Protein AF-A0A7C3L016-F1 (afdb_monomer_lite)

Sequence (124 aa):
MITGSPRRVNRRRRSPAVTVTLEVFMSGESIIACARRIRIIGVAIALLLAPSVALAQQSPWERAASNLELTFTGPLARSLALVAIVIGGLLFMFGESGAKRQISGIVFGGGLALFAAQFLTWLF

Secondary structure (DSSP, 8-state):
-----PPP-----------S-S----TTTHHHHHHHHHHHHHHHHHHHHHHHHHHSS--HHHHHHHHHHHHHHTHHHHHHHHHHHHHHHHHHHT--SSHHHHHHHHHHHHHHHHHHHHHHHHH-

pLDDT: mean 72.72, std 17.26, range [44.34, 95.19]

Radius of gyration: 41.98 Å; chains: 1; bounding box: 58×62×133 Å

Structure (mmCIF, N/CA/C/O backbone):
data_AF-A0A7C3L016-F1
#
_entry.id   AF-A0A7C3L016-F1
#
loop_
_atom_site.group_PDB
_atom_site.id
_atom_site.type_symbol
_atom_site.label_atom_id
_atom_site.label_alt_id
_atom_site.label_comp_id
_atom_site.label_asym_id
_atom_site.label_entity_id
_atom_site.label_seq_id
_atom_site.pdbx_PDB_ins_code
_atom_site.Cartn_x
_atom_site.Cartn_y
_atom_site.Cartn_z
_atom_site.occupancy
_atom_site.B_iso_or_equiv
_atom_site.auth_seq_id
_atom_site.auth_comp_id
_atom_site.auth_asym_id
_atom_site.auth_atom_id
_atom_site.pdbx_PDB_model_num
ATOM 1 N N . MET A 1 1 ? -9.891 -48.624 106.383 1.00 45.47 1 MET A N 1
ATOM 2 C CA . MET A 1 1 ? -9.735 -49.455 105.173 1.00 45.47 1 MET A CA 1
ATOM 3 C C . MET A 1 1 ? -10.988 -49.263 104.320 1.00 45.47 1 MET A C 1
ATOM 5 O O . MET A 1 1 ? -12.006 -49.764 104.752 1.00 45.47 1 MET A O 1
ATOM 9 N N . ILE A 1 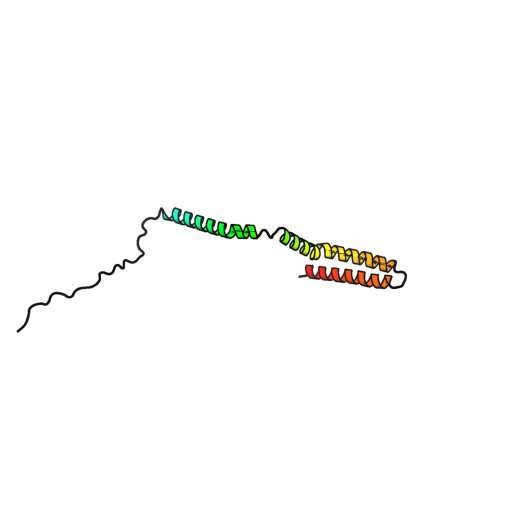2 ? -10.893 -48.464 103.231 1.00 44.34 2 ILE A N 1
ATOM 10 C CA . ILE A 1 2 ? -11.766 -48.344 102.018 1.00 44.34 2 ILE A CA 1
ATOM 11 C C . ILE A 1 2 ? -13.297 -48.213 102.293 1.00 44.34 2 ILE A C 1
ATOM 13 O O . ILE A 1 2 ? -13.865 -49.046 102.969 1.00 44.34 2 ILE A O 1
ATOM 17 N N . THR A 1 3 ? -14.102 -47.244 101.832 1.00 51.91 3 THR A N 1
ATOM 18 C CA . THR A 1 3 ? -14.353 -46.702 100.477 1.00 51.91 3 THR A CA 1
ATOM 19 C C . THR A 1 3 ? -15.331 -45.518 100.632 1.00 51.91 3 THR A C 1
ATOM 21 O O . THR A 1 3 ? -16.244 -45.617 101.450 1.00 51.91 3 THR A O 1
ATOM 24 N N . GLY A 1 4 ? -15.228 -44.444 99.834 1.00 48.94 4 GLY A N 1
ATOM 25 C CA . GLY A 1 4 ? -16.288 -43.424 99.846 1.00 48.94 4 GLY A CA 1
ATOM 26 C C . GLY A 1 4 ? -16.089 -42.157 99.011 1.00 48.94 4 GLY A C 1
ATOM 27 O O . GLY A 1 4 ? -16.137 -41.063 99.551 1.00 48.94 4 GLY A O 1
ATOM 28 N N . SER A 1 5 ? -15.965 -42.302 97.690 1.00 62.78 5 SER A N 1
ATOM 29 C CA . SER A 1 5 ? -16.333 -41.300 96.664 1.00 62.78 5 SER A CA 1
ATOM 30 C C . SER A 1 5 ? -15.578 -39.952 96.565 1.00 62.78 5 SER A C 1
ATOM 32 O O . SER A 1 5 ? -15.856 -39.009 97.301 1.00 62.78 5 SER A O 1
ATOM 34 N N . PRO A 1 6 ? -14.797 -39.754 95.489 1.00 55.56 6 PRO A N 1
ATOM 35 C CA . PRO A 1 6 ? -14.652 -38.453 94.851 1.00 55.56 6 PRO A CA 1
ATOM 36 C C . PRO A 1 6 ? -15.609 -38.320 93.654 1.00 55.56 6 PRO A C 1
ATOM 38 O O . PRO A 1 6 ? -15.703 -39.187 92.783 1.00 55.56 6 PRO A O 1
ATOM 41 N N . ARG A 1 7 ? -16.355 -37.210 93.655 1.00 58.62 7 ARG A N 1
ATOM 42 C CA . ARG A 1 7 ? -17.377 -36.822 92.675 1.00 58.62 7 ARG A CA 1
ATOM 43 C C . ARG A 1 7 ? -16.841 -36.778 91.239 1.00 58.62 7 ARG A C 1
ATOM 45 O O . ARG A 1 7 ? -15.684 -36.464 90.981 1.00 58.62 7 ARG A O 1
ATOM 52 N N . ARG A 1 8 ? -17.757 -37.081 90.315 1.00 51.88 8 ARG A N 1
ATOM 53 C CA . ARG A 1 8 ? -17.561 -37.255 88.873 1.00 51.88 8 ARG A CA 1
ATOM 54 C C . ARG A 1 8 ? -16.735 -36.151 88.208 1.00 51.88 8 ARG A C 1
ATOM 56 O O . ARG A 1 8 ? -17.013 -34.963 88.323 1.00 51.88 8 ARG A O 1
ATOM 63 N N . VAL A 1 9 ? -15.813 -36.646 87.390 1.00 59.41 9 VAL A N 1
ATOM 64 C CA . VAL A 1 9 ? -15.095 -36.005 86.290 1.00 59.41 9 VAL A CA 1
ATOM 65 C C . VAL A 1 9 ? -15.979 -35.050 85.482 1.00 59.41 9 VAL A C 1
ATOM 67 O O . VAL A 1 9 ? -16.996 -35.432 84.901 1.00 59.41 9 VAL A O 1
ATOM 70 N N . ASN A 1 10 ? -15.500 -33.811 85.422 1.00 55.62 10 ASN A N 1
ATOM 71 C CA . ASN A 1 10 ? -15.946 -32.696 84.602 1.00 55.62 10 ASN A CA 1
ATOM 72 C C . ASN A 1 10 ? -15.950 -33.084 83.106 1.00 55.62 10 ASN A C 1
ATOM 74 O O . ASN A 1 10 ? -14.922 -33.058 82.423 1.00 55.62 10 ASN A O 1
ATOM 78 N N . ARG A 1 11 ? -17.112 -33.510 82.590 1.00 58.19 11 ARG A N 1
ATOM 79 C CA . ARG A 1 11 ? -17.307 -33.825 81.170 1.00 58.19 11 ARG A CA 1
ATOM 80 C C . ARG A 1 11 ? -17.529 -32.536 80.382 1.00 58.19 11 ARG A C 1
ATOM 82 O O . ARG A 1 11 ? -18.629 -32.013 80.309 1.00 58.19 11 ARG A O 1
ATOM 89 N N . ARG A 1 12 ? -16.435 -32.111 79.754 1.00 55.47 12 ARG A N 1
ATOM 90 C CA . ARG A 1 12 ? -16.325 -31.748 78.335 1.00 55.47 12 ARG A CA 1
ATOM 91 C C . ARG A 1 12 ? -17.399 -30.825 77.729 1.00 55.47 12 ARG A C 1
ATOM 93 O O . ARG A 1 12 ? -18.539 -31.212 77.520 1.00 55.47 12 ARG A O 1
ATOM 100 N N . ARG A 1 13 ? -16.850 -29.744 77.159 1.00 55.50 13 ARG A N 1
ATOM 101 C CA . ARG A 1 13 ? -17.227 -29.102 75.885 1.00 55.50 13 ARG A CA 1
ATOM 102 C C . ARG A 1 13 ? -18.445 -28.179 75.913 1.00 55.50 13 ARG A C 1
ATOM 104 O O . ARG A 1 13 ? -19.489 -28.471 75.348 1.00 55.50 13 ARG A O 1
ATOM 111 N N . ARG A 1 14 ? -18.210 -26.960 76.399 1.00 54.47 14 ARG A N 1
ATOM 112 C CA . ARG A 1 14 ? -18.749 -25.762 75.746 1.00 54.47 14 ARG A CA 1
ATOM 113 C C . ARG A 1 14 ? -17.701 -25.231 74.770 1.00 54.47 14 ARG A C 1
ATOM 115 O O . ARG A 1 14 ? -16.720 -24.624 75.184 1.00 54.47 14 ARG A O 1
ATOM 122 N N . SER A 1 15 ? -17.920 -25.469 73.484 1.00 48.00 15 SER A N 1
ATOM 123 C CA . SER A 1 15 ? -17.366 -24.642 72.412 1.00 48.00 15 SER A CA 1
ATOM 124 C C . SER A 1 15 ? -18.460 -24.481 71.350 1.00 48.00 15 SER A C 1
ATOM 126 O O . SER A 1 15 ? -19.036 -25.492 70.943 1.00 48.00 15 SER A O 1
ATOM 128 N N . PRO A 1 16 ? -18.794 -23.242 70.952 1.00 49.19 16 PRO A N 1
ATOM 129 C CA . PRO A 1 16 ? -19.814 -22.944 69.957 1.00 49.19 16 PRO A CA 1
ATOM 130 C C . PRO A 1 16 ? -19.272 -23.292 68.568 1.00 49.19 16 PRO A C 1
ATOM 132 O O . PRO A 1 16 ? -18.611 -22.493 67.917 1.00 49.19 16 PRO A O 1
ATOM 135 N N . ALA A 1 17 ? -19.520 -24.522 68.141 1.00 48.16 17 ALA A N 1
ATOM 136 C CA . ALA A 1 17 ? -19.288 -24.979 66.779 1.00 48.16 17 ALA A CA 1
ATOM 137 C C . ALA A 1 17 ? -20.567 -25.666 66.293 1.00 48.16 17 ALA A C 1
ATOM 139 O O . ALA A 1 17 ? -20.662 -26.886 66.220 1.00 48.16 17 ALA A O 1
ATOM 140 N N . VAL A 1 18 ? -21.583 -24.842 66.060 1.00 52.53 18 VAL A N 1
ATOM 141 C CA . VAL A 1 18 ? -22.672 -25.132 65.127 1.00 52.53 18 VAL A CA 1
ATOM 142 C C . VAL A 1 18 ? -22.288 -24.298 63.902 1.00 52.53 18 VAL A C 1
ATOM 144 O O . VAL A 1 18 ? -22.568 -23.108 63.850 1.00 52.53 18 VAL A O 1
ATOM 147 N N . THR A 1 19 ? -21.362 -24.765 63.057 1.00 47.16 19 THR A N 1
ATOM 148 C CA . THR A 1 19 ? -21.708 -25.607 61.895 1.00 47.16 19 THR A CA 1
ATOM 149 C C . THR A 1 19 ? -23.047 -25.112 61.346 1.00 47.16 19 THR A C 1
ATOM 151 O O . THR A 1 19 ? -24.095 -25.615 61.718 1.00 47.16 19 THR A O 1
ATOM 154 N N . VAL A 1 20 ? -23.091 -23.914 60.753 1.00 57.28 20 VAL A N 1
ATOM 155 C CA . VAL A 1 20 ? -22.845 -23.691 59.318 1.00 57.28 20 VAL A CA 1
ATOM 156 C C . VAL A 1 20 ? -23.487 -24.810 58.501 1.00 57.28 20 VAL A C 1
ATOM 158 O O . VAL A 1 20 ? -23.113 -25.966 58.648 1.00 57.28 20 VAL A O 1
ATOM 161 N N . THR A 1 21 ? -24.435 -24.416 57.650 1.00 52.38 21 THR A N 1
ATOM 162 C CA . THR A 1 21 ? -25.219 -25.243 56.722 1.00 52.38 21 THR A CA 1
ATOM 163 C C . THR A 1 21 ? -26.162 -26.233 57.389 1.00 52.38 21 THR A C 1
ATOM 165 O O . THR A 1 21 ? -25.762 -27.349 57.673 1.00 52.38 21 THR A O 1
ATOM 168 N N . LEU A 1 22 ? -27.413 -25.829 57.607 1.00 48.50 22 LEU A N 1
ATOM 169 C CA . LEU A 1 22 ? -28.624 -26.598 57.294 1.00 48.50 22 LEU A CA 1
ATOM 170 C C . LEU A 1 22 ? -29.823 -25.683 57.584 1.00 48.50 22 LEU A C 1
ATOM 172 O O . LEU A 1 22 ? -29.853 -25.004 58.606 1.00 48.50 22 LEU A O 1
ATOM 176 N N . GLU A 1 23 ? -30.766 -25.633 56.647 1.00 47.53 23 GLU A N 1
ATOM 177 C CA . GLU A 1 23 ? -32.020 -24.874 56.721 1.00 47.53 23 GLU A CA 1
ATOM 178 C C . GLU A 1 23 ? -31.905 -23.345 56.581 1.00 47.53 23 GLU A C 1
ATOM 180 O O . GLU A 1 23 ? -32.420 -22.579 57.394 1.00 47.53 23 GLU A O 1
ATOM 185 N N . VAL A 1 24 ? -31.377 -22.865 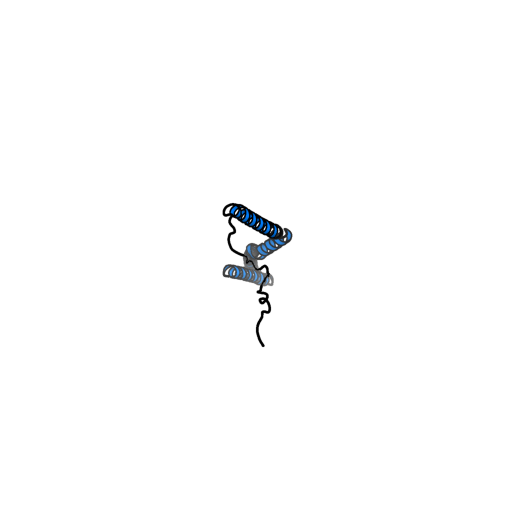55.443 1.00 52.41 24 VAL A N 1
ATOM 186 C CA . VAL A 1 24 ? -31.931 -21.627 54.851 1.00 52.41 24 VAL A CA 1
ATOM 187 C C . VAL A 1 24 ? -33.300 -21.981 54.263 1.00 52.41 24 VAL A C 1
ATOM 189 O O . VAL A 1 24 ? -33.526 -22.048 53.058 1.00 52.41 24 VAL A O 1
ATOM 192 N N . PHE A 1 25 ? -34.211 -22.257 55.187 1.00 48.19 25 PHE A N 1
ATOM 193 C CA . PHE A 1 25 ? -35.639 -22.081 55.074 1.00 48.19 25 PHE A CA 1
ATOM 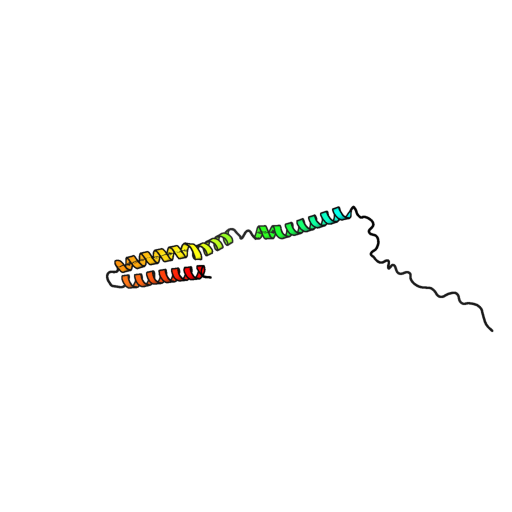194 C C . PHE A 1 25 ? -35.874 -20.613 54.699 1.00 48.19 25 PHE A C 1
ATOM 196 O O . PHE A 1 25 ? -35.769 -19.744 55.557 1.00 48.19 25 PHE A O 1
ATOM 203 N N . MET A 1 26 ? -36.044 -20.332 53.401 1.00 47.81 26 MET A N 1
ATOM 204 C CA . MET A 1 26 ? -36.777 -19.191 52.814 1.00 47.81 26 MET A CA 1
ATOM 205 C C . MET A 1 26 ? -36.570 -19.186 51.287 1.00 47.81 26 MET A C 1
ATOM 207 O O . MET A 1 26 ? -35.835 -18.383 50.710 1.00 47.81 26 MET A O 1
ATOM 211 N N . SER A 1 27 ? -37.249 -20.131 50.634 1.00 52.19 27 SER A N 1
ATOM 212 C CA . SER A 1 27 ? -37.290 -20.376 49.185 1.00 52.19 27 SER A CA 1
ATOM 213 C C . SER A 1 27 ? -38.209 -19.392 48.424 1.00 52.19 27 SER A C 1
ATOM 215 O O . SER A 1 27 ? -39.005 -19.803 47.583 1.00 52.19 27 SER A O 1
ATOM 217 N N . GLY A 1 28 ? -38.126 -18.090 48.715 1.00 48.16 28 GLY A N 1
ATOM 218 C CA . GLY A 1 28 ? -38.944 -17.065 48.037 1.00 48.16 28 GLY A CA 1
ATOM 219 C C . GLY A 1 28 ? -38.236 -15.723 47.836 1.00 48.16 28 GLY A C 1
ATOM 220 O O . GLY A 1 28 ? -38.278 -15.151 46.751 1.00 48.16 28 GLY A O 1
ATOM 221 N N . GLU A 1 29 ? -37.484 -15.264 48.836 1.00 50.56 29 GLU A N 1
ATOM 222 C CA . GLU A 1 29 ? -36.782 -13.966 48.815 1.00 50.56 29 GLU A CA 1
ATOM 223 C C . GLU A 1 29 ? -35.442 -14.015 48.042 1.00 50.56 29 GLU A C 1
ATOM 225 O O . GLU A 1 29 ? -34.880 -12.994 47.631 1.00 50.56 29 GLU A O 1
ATOM 230 N N . SER A 1 30 ? -34.909 -15.219 47.812 1.00 50.25 30 SER A N 1
ATOM 231 C CA . SER A 1 30 ? -33.587 -15.455 47.214 1.00 50.25 30 SER A CA 1
ATOM 232 C C . SER A 1 30 ? -33.548 -15.166 45.711 1.00 50.25 30 SER A C 1
ATOM 234 O O . SER A 1 30 ? -32.505 -14.769 45.201 1.00 50.25 30 SER A O 1
ATOM 236 N N . ILE A 1 31 ? -34.671 -15.297 44.997 1.00 56.06 31 ILE A N 1
ATOM 237 C CA . ILE A 1 31 ? -34.740 -15.030 43.549 1.00 56.06 31 ILE A CA 1
ATOM 238 C C . ILE A 1 31 ? -34.586 -13.527 43.288 1.00 56.06 31 ILE A C 1
ATOM 240 O O . ILE A 1 31 ? -33.829 -13.119 42.408 1.00 56.06 31 ILE A O 1
ATOM 244 N N . ILE A 1 32 ? -35.229 -12.696 44.111 1.00 56.12 32 ILE A N 1
ATOM 245 C CA . ILE A 1 32 ? -35.165 -11.233 44.019 1.00 56.12 32 ILE A CA 1
ATOM 246 C C . ILE A 1 32 ? -33.778 -10.739 44.453 1.00 56.12 32 ILE A C 1
ATOM 248 O O . ILE A 1 32 ? -33.207 -9.854 43.815 1.00 56.12 32 ILE A O 1
ATOM 252 N N . ALA A 1 33 ? -33.184 -11.348 45.486 1.00 55.94 33 ALA A N 1
ATOM 253 C CA . ALA A 1 33 ? -31.832 -11.0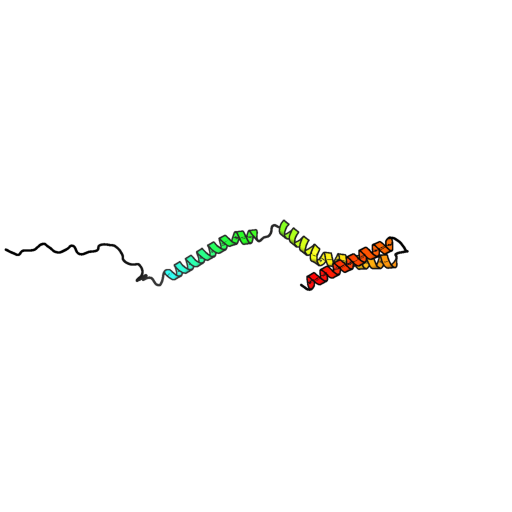27 45.942 1.00 55.94 33 ALA A CA 1
ATOM 254 C C . ALA A 1 33 ? -30.742 -11.454 44.939 1.00 55.94 33 ALA A C 1
ATOM 256 O O . ALA A 1 33 ? -29.809 -10.685 44.696 1.00 55.94 33 ALA A O 1
ATOM 257 N N . CYS A 1 34 ? -30.869 -12.631 44.316 1.00 53.38 34 CYS A N 1
ATOM 258 C CA . CYS A 1 34 ? -29.982 -13.087 43.244 1.00 53.38 34 CYS A CA 1
ATOM 259 C C . CYS A 1 34 ? -30.142 -12.225 41.988 1.00 53.38 34 CYS A C 1
ATOM 261 O O . CYS A 1 34 ? -29.139 -11.760 41.456 1.00 53.38 34 CYS A O 1
ATOM 263 N N . ALA A 1 35 ? -31.371 -11.907 41.565 1.00 59.69 35 ALA A N 1
ATOM 264 C CA . ALA A 1 35 ? -31.626 -11.014 40.433 1.00 59.69 35 ALA A CA 1
ATOM 265 C C . ALA A 1 35 ? -31.094 -9.593 40.682 1.00 59.69 35 ALA A C 1
ATOM 267 O O . ALA A 1 35 ? -30.512 -8.979 39.788 1.00 59.69 35 ALA A O 1
ATOM 268 N N . ARG A 1 36 ? -31.225 -9.077 41.912 1.00 57.81 36 ARG A N 1
ATOM 269 C CA . ARG A 1 36 ? -30.664 -7.781 42.313 1.00 57.81 36 ARG A CA 1
ATOM 270 C C . ARG A 1 36 ? -29.139 -7.810 42.316 1.00 57.81 36 ARG A C 1
ATOM 272 O O . ARG A 1 36 ? -28.533 -6.876 41.810 1.00 57.81 36 ARG A O 1
ATOM 279 N N . ARG A 1 37 ? -28.509 -8.880 42.811 1.00 58.88 37 ARG A N 1
ATOM 280 C CA . ARG A 1 37 ? -27.045 -9.051 42.757 1.00 58.88 37 ARG A CA 1
ATOM 281 C C . ARG A 1 37 ? -26.533 -9.185 41.324 1.00 58.88 37 ARG A C 1
ATOM 283 O O . ARG A 1 37 ? -25.550 -8.538 40.997 1.00 58.88 37 ARG A O 1
ATOM 290 N N . ILE A 1 38 ? -27.223 -9.927 40.459 1.00 62.75 38 ILE A N 1
ATOM 291 C CA . ILE A 1 38 ? -26.883 -10.050 39.033 1.00 62.75 38 ILE A CA 1
ATOM 292 C C . ILE A 1 38 ? -27.026 -8.699 38.322 1.00 62.75 38 ILE A C 1
ATOM 294 O O . ILE A 1 38 ? -26.142 -8.324 37.559 1.00 62.75 38 ILE A O 1
ATOM 298 N N . ARG A 1 39 ? -28.076 -7.917 38.620 1.00 61.91 39 ARG A N 1
ATOM 299 C CA . ARG A 1 39 ? -28.212 -6.543 38.108 1.00 61.91 39 ARG A CA 1
ATOM 300 C C . ARG A 1 39 ? -27.111 -5.620 38.624 1.00 61.91 39 ARG A C 1
ATOM 302 O O . ARG A 1 39 ? -26.566 -4.862 37.838 1.00 61.91 39 ARG A O 1
ATOM 309 N N . ILE A 1 40 ? -26.752 -5.694 39.906 1.00 67.19 40 ILE A N 1
ATOM 310 C CA . ILE A 1 40 ? -25.673 -4.877 40.485 1.00 67.19 40 ILE A CA 1
ATOM 311 C C . ILE A 1 40 ? -24.321 -5.242 39.861 1.00 67.19 40 ILE A C 1
ATOM 313 O O . ILE A 1 40 ? -23.557 -4.348 39.521 1.00 67.19 40 ILE A O 1
ATOM 317 N N . ILE A 1 41 ? -24.043 -6.532 39.653 1.00 68.88 41 ILE A N 1
ATOM 318 C CA . ILE A 1 41 ? -22.819 -7.000 38.989 1.00 68.88 41 ILE A CA 1
ATOM 319 C C . ILE A 1 41 ? -22.815 -6.573 37.516 1.00 68.88 41 ILE A C 1
ATOM 321 O O . ILE A 1 41 ? -21.812 -6.053 37.044 1.00 68.88 41 ILE A O 1
ATOM 325 N N . GLY A 1 42 ? -23.937 -6.705 36.803 1.00 68.38 42 GLY A N 1
ATOM 326 C CA . GLY A 1 42 ? -24.072 -6.244 35.418 1.00 68.38 42 GLY A CA 1
ATOM 327 C C . GLY A 1 42 ? -23.887 -4.731 35.270 1.00 68.38 42 GLY A C 1
ATOM 328 O O . GLY A 1 42 ? -23.199 -4.290 34.356 1.00 68.38 42 GLY A O 1
ATOM 329 N N . VAL A 1 43 ? -24.424 -3.936 36.200 1.00 69.62 43 VAL A N 1
ATOM 330 C CA . VAL A 1 43 ? -24.226 -2.477 36.245 1.00 69.62 43 VAL A CA 1
ATOM 331 C C . VAL A 1 43 ? -22.787 -2.125 36.623 1.00 69.62 43 VAL A C 1
ATOM 333 O O . VAL A 1 43 ? -22.226 -1.218 36.025 1.00 69.62 43 VAL A O 1
ATOM 336 N N . ALA A 1 44 ? -22.156 -2.845 37.553 1.00 66.50 44 ALA A N 1
ATOM 337 C CA . ALA A 1 44 ? -20.756 -2.626 37.918 1.00 66.50 44 ALA A CA 1
ATOM 338 C C . ALA A 1 44 ? -19.803 -2.952 36.759 1.00 66.50 44 ALA A C 1
ATOM 340 O O . ALA A 1 44 ? -18.885 -2.183 36.493 1.00 66.50 44 ALA A O 1
ATOM 341 N N . ILE A 1 45 ? -20.058 -4.043 36.029 1.00 66.12 45 ILE A N 1
ATOM 342 C CA . ILE A 1 45 ? -19.336 -4.403 34.802 1.00 66.12 45 ILE A CA 1
ATOM 343 C C . ILE A 1 45 ? -19.577 -3.338 33.726 1.00 66.12 45 ILE A C 1
ATOM 345 O O . ILE A 1 45 ? -18.620 -2.851 33.137 1.00 66.12 45 ILE A O 1
ATOM 349 N N . ALA A 1 46 ? -20.819 -2.897 33.514 1.00 63.72 46 ALA A N 1
ATOM 350 C CA . ALA A 1 46 ? -21.126 -1.829 32.563 1.00 63.72 46 ALA A CA 1
ATOM 351 C C . ALA A 1 46 ? -20.460 -0.493 32.937 1.00 63.72 46 ALA A C 1
ATOM 353 O O . ALA A 1 46 ? -20.006 0.219 32.051 1.00 63.72 46 ALA A O 1
ATOM 354 N N . LEU A 1 47 ? -20.343 -0.166 34.227 1.00 61.12 47 LEU A N 1
ATOM 355 C CA . LEU A 1 47 ? -19.681 1.046 34.716 1.00 61.12 47 LEU A CA 1
ATOM 356 C C . LEU A 1 47 ? -18.148 0.959 34.609 1.00 61.12 47 LEU A C 1
ATOM 358 O O . LEU A 1 47 ? -17.498 1.979 34.410 1.00 61.12 47 LEU A O 1
ATOM 362 N N . LEU A 1 48 ? -17.576 -0.247 34.703 1.00 61.38 48 LEU A N 1
ATOM 363 C CA . LEU A 1 48 ? -16.151 -0.513 34.468 1.00 61.38 48 LEU A CA 1
ATOM 364 C C . LEU A 1 48 ? -15.794 -0.544 32.975 1.00 61.38 48 LEU A C 1
ATOM 366 O O . LEU A 1 48 ? -14.700 -0.123 32.609 1.00 61.38 48 LEU A O 1
ATOM 370 N N . LEU A 1 49 ? -16.711 -0.997 32.112 1.00 57.72 49 LEU A N 1
ATOM 371 C CA . LEU A 1 49 ? -16.549 -0.943 30.656 1.00 57.72 49 LEU A CA 1
ATOM 372 C C . LEU A 1 49 ? -16.940 0.414 30.050 1.00 57.72 49 LEU A C 1
ATOM 374 O O . LEU A 1 49 ? -16.469 0.747 28.971 1.00 57.72 49 LEU A O 1
ATOM 378 N N . ALA A 1 50 ? -17.758 1.230 30.717 1.00 55.81 50 ALA A N 1
ATOM 379 C CA . ALA A 1 50 ? -18.147 2.562 30.245 1.00 55.81 50 ALA A CA 1
ATOM 380 C C . ALA A 1 50 ? -16.950 3.489 29.923 1.00 55.81 50 ALA A C 1
ATOM 382 O O . ALA A 1 50 ? -16.938 4.085 28.842 1.00 55.81 50 ALA A O 1
ATOM 383 N N . PRO A 1 51 ? -15.915 3.614 30.778 1.00 54.78 51 PRO A N 1
ATOM 384 C CA . PRO A 1 51 ? -14.744 4.414 30.440 1.00 54.78 51 PRO A CA 1
ATOM 385 C C . PRO A 1 51 ? -13.861 3.732 29.394 1.00 54.78 51 PRO A C 1
ATOM 387 O O . PRO A 1 51 ? -13.218 4.435 28.625 1.00 54.78 51 PRO A O 1
ATOM 390 N N . SER A 1 52 ? -13.842 2.397 29.296 1.00 53.56 52 SER A N 1
ATOM 391 C CA . SER A 1 52 ? -13.068 1.719 28.250 1.00 53.56 52 SER A CA 1
ATOM 392 C C . SER A 1 52 ? -13.727 1.819 26.876 1.00 53.56 52 SER A C 1
ATOM 394 O O . SER A 1 52 ? -13.003 1.904 25.897 1.00 53.56 52 SER A O 1
ATOM 396 N N . VAL A 1 53 ? -15.059 1.918 26.769 1.00 55.84 53 VAL A N 1
ATOM 397 C CA . VAL A 1 53 ? -15.740 2.200 25.488 1.00 55.84 53 VAL A CA 1
ATOM 398 C C . VAL A 1 53 ? -15.673 3.679 25.094 1.00 55.84 53 VAL A C 1
ATOM 400 O O . VAL A 1 53 ? -15.628 3.993 23.905 1.00 55.84 53 VAL A O 1
ATOM 403 N N . ALA A 1 54 ? -15.615 4.587 26.075 1.00 51.34 54 ALA A N 1
ATOM 404 C CA . ALA A 1 54 ? -15.414 6.016 25.840 1.00 51.34 54 ALA A CA 1
ATOM 405 C C . ALA A 1 54 ? -13.952 6.350 25.485 1.00 51.34 54 ALA A C 1
ATOM 407 O O . ALA A 1 54 ? -13.723 7.216 24.648 1.00 51.34 54 ALA A O 1
ATOM 408 N N . LEU A 1 55 ? -12.975 5.629 26.049 1.00 51.94 55 LEU A N 1
ATOM 409 C CA . LEU A 1 55 ? -11.557 5.692 25.662 1.00 51.94 55 LEU A CA 1
ATOM 410 C C . LEU A 1 55 ? -11.217 4.791 24.460 1.00 51.94 55 LEU A C 1
ATOM 412 O O . LEU A 1 55 ? -10.188 4.991 23.826 1.00 51.94 55 LEU A O 1
ATOM 416 N N . ALA A 1 56 ? -12.087 3.840 24.095 1.00 52.41 56 ALA A N 1
ATOM 417 C CA . ALA A 1 56 ? -12.034 3.136 22.809 1.00 52.41 56 ALA A CA 1
ATOM 418 C C . ALA A 1 56 ? -12.552 3.996 21.648 1.00 52.41 56 ALA A C 1
ATOM 420 O O . ALA A 1 56 ? -12.409 3.609 20.486 1.00 52.41 56 ALA A O 1
ATOM 421 N N . GLN A 1 57 ? -13.116 5.179 21.921 1.00 54.47 57 GLN A N 1
ATOM 422 C CA . GLN A 1 57 ? -13.092 6.242 20.927 1.00 54.47 57 GLN A CA 1
ATOM 423 C C . GLN A 1 57 ? -11.644 6.723 20.851 1.00 54.47 57 GLN A C 1
ATOM 425 O O . GLN A 1 57 ? -11.266 7.666 21.545 1.00 54.47 57 GLN A O 1
ATOM 430 N N . GLN A 1 58 ? -10.840 6.025 20.035 1.00 59.22 58 GLN A N 1
ATOM 431 C CA . GLN A 1 58 ? -9.531 6.492 19.574 1.00 59.22 58 GLN A CA 1
ATOM 432 C C . GLN A 1 58 ? -9.620 7.999 19.406 1.00 59.22 58 GLN A C 1
ATOM 434 O O . GLN A 1 58 ? -10.563 8.482 18.760 1.00 59.22 58 GLN A O 1
ATOM 439 N N . SER A 1 59 ? -8.697 8.725 20.037 1.00 74.94 59 SER A N 1
ATOM 440 C CA . SER A 1 59 ? -8.715 10.183 19.983 1.00 74.94 59 SER A CA 1
ATOM 441 C C . SER A 1 59 ? -8.937 10.621 18.526 1.00 74.94 59 SER A C 1
ATOM 443 O O . SER A 1 59 ? -8.410 9.968 17.619 1.00 74.94 59 SER A O 1
ATOM 44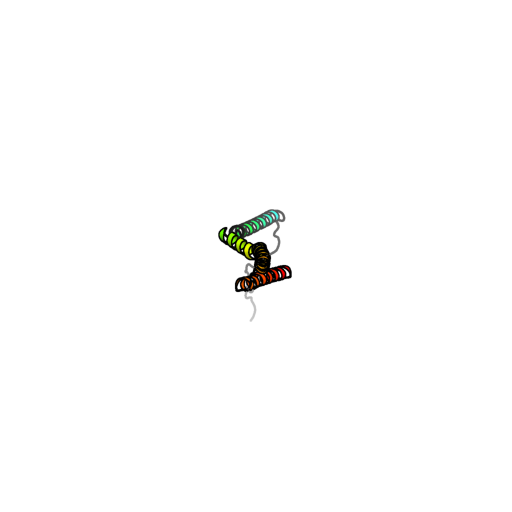5 N N . PRO A 1 60 ? -9.728 11.673 18.240 1.00 71.44 60 PRO A N 1
ATOM 446 C CA . PRO A 1 60 ? -10.027 12.059 16.857 1.00 71.44 60 PRO A CA 1
ATOM 447 C C . PRO A 1 60 ? -8.765 12.195 15.988 1.00 71.44 60 PRO A C 1
ATOM 449 O O . PRO A 1 60 ? -8.790 11.904 14.795 1.00 71.44 60 PRO A O 1
ATOM 452 N N . TRP A 1 61 ? -7.648 12.555 16.622 1.00 78.94 61 TRP A N 1
ATOM 453 C CA . TRP A 1 61 ? -6.309 12.646 16.051 1.00 78.94 61 TRP A CA 1
ATOM 454 C C . TRP A 1 61 ? -5.646 11.286 15.790 1.00 78.94 61 TRP A C 1
ATOM 456 O O . TRP A 1 61 ? -5.093 11.099 14.712 1.00 78.94 61 TRP A O 1
ATOM 466 N N . GLU A 1 62 ? -5.740 10.314 16.703 1.00 82.31 62 GLU A N 1
ATOM 467 C CA . GLU A 1 62 ? -5.307 8.931 16.432 1.00 82.31 62 GLU A CA 1
ATOM 468 C C . GLU A 1 62 ? -6.131 8.289 15.320 1.00 82.31 62 GLU A C 1
ATOM 470 O O . GLU A 1 62 ? -5.591 7.611 14.447 1.00 82.31 62 GLU A O 1
ATOM 475 N N . ARG A 1 63 ? -7.444 8.525 15.316 1.00 81.50 63 ARG A N 1
ATOM 476 C CA . ARG A 1 63 ? -8.329 8.003 14.276 1.00 81.50 63 ARG A CA 1
ATOM 477 C C . ARG A 1 63 ? -8.001 8.616 12.916 1.00 81.50 63 ARG A C 1
ATOM 479 O O . ARG A 1 63 ? -7.983 7.909 11.912 1.00 81.50 63 ARG A O 1
ATOM 486 N N . ALA A 1 64 ? -7.692 9.913 12.883 1.00 84.44 64 ALA A N 1
ATOM 487 C CA . ALA A 1 64 ? -7.204 10.583 11.683 1.00 84.44 64 ALA A CA 1
ATOM 488 C C . ALA A 1 64 ? -5.843 10.032 11.229 1.00 84.44 64 ALA A C 1
ATOM 490 O O . ALA A 1 64 ? -5.682 9.752 10.044 1.00 84.44 64 ALA A O 1
ATOM 491 N N . ALA A 1 65 ? -4.894 9.821 12.147 1.00 86.94 65 ALA A N 1
ATOM 492 C CA . ALA A 1 65 ? -3.583 9.249 11.838 1.00 86.94 65 ALA A CA 1
ATOM 493 C C . ALA A 1 65 ? -3.693 7.829 11.256 1.00 86.94 65 ALA A C 1
ATOM 495 O O . ALA A 1 65 ? -3.082 7.539 10.231 1.00 86.94 65 ALA A O 1
ATOM 496 N N . SER A 1 66 ? -4.545 6.980 11.837 1.00 86.75 66 SER A N 1
ATOM 497 C CA . SER A 1 66 ? -4.805 5.632 11.321 1.00 86.75 66 SER A CA 1
ATOM 498 C C . SER A 1 66 ? -5.475 5.665 9.941 1.00 86.75 66 SER A C 1
ATOM 500 O O . SER A 1 66 ? -5.071 4.942 9.033 1.00 86.75 66 SER A O 1
ATOM 502 N N . ASN A 1 67 ? -6.439 6.566 9.722 1.00 85.31 67 ASN A N 1
ATOM 503 C CA . ASN A 1 67 ? -7.043 6.756 8.400 1.00 85.31 67 ASN A CA 1
ATOM 504 C C . ASN A 1 67 ? -6.030 7.256 7.355 1.00 85.31 67 ASN A C 1
ATOM 506 O O . ASN A 1 67 ? -6.097 6.843 6.196 1.00 85.31 67 ASN A O 1
ATOM 510 N N . LEU A 1 68 ? -5.094 8.129 7.741 1.00 87.19 68 LEU A N 1
ATOM 511 C CA . LEU A 1 68 ? -4.002 8.585 6.876 1.00 87.19 68 LEU A CA 1
ATOM 512 C C . LEU A 1 68 ? -3.098 7.413 6.488 1.00 87.19 68 LEU A C 1
ATOM 514 O O . LEU A 1 68 ? -2.858 7.208 5.302 1.00 87.19 68 LEU A O 1
ATOM 518 N N . GLU A 1 69 ? -2.665 6.605 7.455 1.00 88.62 69 GLU A N 1
ATOM 519 C CA . GLU A 1 69 ? -1.847 5.409 7.221 1.00 88.62 69 GLU A CA 1
ATOM 520 C C . GLU A 1 69 ? -2.530 4.417 6.263 1.00 88.62 69 GLU A C 1
ATOM 522 O O . GLU A 1 69 ? -1.929 3.980 5.277 1.00 88.62 69 GLU A O 1
ATOM 527 N N . LEU A 1 70 ? -3.817 4.129 6.482 1.00 86.94 70 LEU A N 1
ATOM 528 C CA . LEU A 1 70 ? -4.621 3.281 5.595 1.00 86.94 70 LEU A CA 1
ATOM 529 C C . LEU A 1 70 ? -4.749 3.872 4.183 1.00 86.94 70 LEU A C 1
ATOM 531 O O . LEU A 1 70 ? -4.711 3.152 3.182 1.00 86.94 70 LEU A O 1
ATOM 535 N N . THR A 1 71 ? -4.880 5.195 4.081 1.00 88.38 71 THR A N 1
ATOM 536 C CA . THR A 1 71 ? -5.000 5.870 2.785 1.00 88.38 71 THR A CA 1
ATOM 537 C C . THR A 1 71 ? -3.674 5.840 2.020 1.00 88.38 71 THR A C 1
ATOM 539 O O . THR A 1 71 ? -3.684 5.623 0.806 1.00 88.38 71 THR A O 1
ATOM 542 N N . PHE A 1 72 ? -2.539 5.998 2.712 1.00 84.19 72 PHE A N 1
ATOM 543 C CA . PHE A 1 72 ? -1.199 5.920 2.122 1.00 84.19 72 PHE A CA 1
ATOM 544 C C . PHE A 1 72 ? -0.843 4.511 1.642 1.00 84.19 72 PHE A C 1
ATOM 546 O O . PHE A 1 72 ? -0.261 4.363 0.569 1.00 84.19 72 PHE A O 1
ATOM 553 N N . THR A 1 73 ? -1.225 3.481 2.394 1.00 84.06 73 THR A N 1
ATOM 554 C CA . THR A 1 73 ? -0.900 2.081 2.074 1.00 84.06 73 THR A CA 1
ATOM 555 C C . THR A 1 73 ? -1.835 1.460 1.028 1.00 84.06 73 THR A C 1
ATOM 557 O O . THR A 1 73 ? -1.416 0.595 0.262 1.00 84.06 73 THR A O 1
ATOM 560 N N . GLY A 1 74 ? -3.091 1.909 0.925 1.00 86.06 74 GLY A N 1
ATOM 561 C CA . GLY A 1 74 ? -4.078 1.312 0.018 1.00 86.06 74 GLY A CA 1
ATOM 562 C C . GLY A 1 74 ? -4.355 2.130 -1.259 1.00 86.06 74 GLY A C 1
ATOM 563 O O . GLY A 1 74 ? -3.768 1.860 -2.316 1.00 86.06 74 GLY A O 1
ATOM 564 N N . PRO A 1 75 ? -5.298 3.091 -1.219 1.00 87.69 75 PRO A N 1
ATOM 565 C CA . PRO A 1 75 ? -5.734 3.850 -2.394 1.00 87.69 75 PRO A CA 1
ATOM 566 C C . PRO A 1 75 ? -4.646 4.726 -3.027 1.00 87.69 75 PRO A C 1
ATOM 568 O O . PRO A 1 75 ? -4.529 4.739 -4.254 1.00 87.69 75 PRO A O 1
ATOM 571 N N . LEU A 1 76 ? -3.840 5.432 -2.220 1.00 90.19 76 LEU A N 1
ATOM 572 C CA . LEU A 1 76 ? -2.797 6.326 -2.743 1.00 90.19 76 LEU A CA 1
ATOM 573 C C . LEU A 1 76 ? -1.663 5.558 -3.424 1.00 90.19 76 LEU A C 1
ATOM 575 O O . LEU A 1 76 ? -1.176 5.986 -4.466 1.00 90.19 76 LEU A O 1
ATOM 579 N N . ALA A 1 77 ? -1.265 4.402 -2.888 1.00 91.88 77 ALA A N 1
ATOM 580 C CA . ALA A 1 77 ? -0.245 3.566 -3.518 1.00 91.88 77 ALA A CA 1
ATOM 581 C C . ALA A 1 77 ? -0.663 3.126 -4.934 1.00 91.88 77 ALA A C 1
ATOM 583 O O . ALA A 1 77 ? 0.129 3.187 -5.875 1.00 91.88 77 ALA A O 1
ATOM 584 N N . ARG A 1 78 ? -1.939 2.750 -5.111 1.00 89.44 78 ARG A N 1
ATOM 585 C CA . ARG A 1 78 ? -2.495 2.348 -6.417 1.00 89.44 78 ARG A CA 1
ATOM 586 C C . ARG A 1 78 ? -2.534 3.506 -7.408 1.00 89.44 78 ARG A C 1
ATOM 588 O O . ARG A 1 78 ? -2.180 3.314 -8.570 1.00 89.44 78 ARG A O 1
ATOM 595 N N . SER A 1 79 ? -2.946 4.696 -6.967 1.00 93.56 79 SER A N 1
ATOM 596 C CA . SER A 1 79 ? -2.990 5.865 -7.849 1.00 93.56 79 SER A CA 1
ATOM 597 C C . SER A 1 79 ? -1.586 6.314 -8.264 1.00 93.56 79 SER A C 1
ATOM 599 O O . SER A 1 79 ? -1.365 6.567 -9.447 1.00 93.56 79 SER A O 1
ATOM 601 N N . LEU A 1 80 ? -0.616 6.322 -7.343 1.00 92.50 80 LEU A N 1
ATOM 602 C CA . LEU A 1 80 ? 0.783 6.644 -7.643 1.00 92.50 80 LEU A CA 1
ATOM 603 C C . LEU A 1 80 ? 1.416 5.647 -8.619 1.00 92.50 80 LEU A C 1
ATOM 605 O O . LEU A 1 80 ? 2.086 6.071 -9.559 1.00 92.50 80 LEU A O 1
ATOM 609 N N . ALA A 1 81 ? 1.169 4.344 -8.446 1.00 93.25 81 ALA A N 1
ATOM 610 C CA . ALA A 1 81 ? 1.659 3.322 -9.370 1.00 93.25 81 ALA A CA 1
ATOM 611 C C . ALA A 1 81 ? 1.117 3.534 -10.795 1.00 93.25 81 ALA A C 1
ATOM 613 O O . ALA A 1 81 ? 1.884 3.527 -11.758 1.00 93.25 81 ALA A O 1
ATOM 614 N N . LEU A 1 82 ? -0.188 3.797 -10.936 1.00 95.12 82 LEU A N 1
ATOM 615 C CA . LEU A 1 82 ? -0.820 4.045 -12.235 1.00 95.12 82 LEU A CA 1
ATOM 616 C C . LEU A 1 82 ? -0.263 5.306 -12.908 1.00 95.12 82 LEU A C 1
ATOM 618 O O . LEU A 1 82 ? 0.107 5.270 -14.081 1.00 95.12 82 LEU A O 1
ATOM 622 N N . VAL A 1 83 ? -0.154 6.409 -12.163 1.00 95.19 83 VAL A N 1
ATOM 623 C CA . VAL A 1 83 ? 0.399 7.673 -12.671 1.00 95.19 83 VAL A CA 1
ATOM 624 C C . VAL A 1 83 ? 1.859 7.500 -13.099 1.00 95.19 83 VAL A C 1
ATOM 626 O O . VAL A 1 83 ? 2.236 7.969 -14.171 1.00 95.19 83 VAL A O 1
ATOM 629 N N . ALA A 1 84 ? 2.670 6.780 -12.320 1.00 94.44 84 ALA A N 1
ATOM 630 C CA . ALA A 1 84 ? 4.063 6.502 -12.661 1.00 94.44 84 ALA A CA 1
ATOM 631 C C . ALA A 1 84 ? 4.198 5.682 -13.956 1.00 94.44 84 ALA A C 1
ATOM 633 O O . ALA A 1 84 ? 5.048 5.996 -14.787 1.00 94.44 84 ALA A O 1
ATOM 634 N N . ILE A 1 85 ? 3.338 4.683 -14.180 1.00 93.62 85 ILE A N 1
ATOM 635 C CA . ILE A 1 85 ? 3.333 3.887 -15.420 1.00 93.62 85 ILE A CA 1
ATOM 636 C C . ILE A 1 85 ? 2.970 4.761 -16.625 1.00 93.62 85 ILE A C 1
ATOM 638 O O . ILE A 1 85 ? 3.659 4.718 -17.645 1.00 93.62 85 ILE A O 1
ATOM 642 N N . VAL A 1 86 ? 1.925 5.585 -16.505 1.00 94.44 86 VAL A N 1
ATOM 643 C CA . VAL A 1 86 ? 1.477 6.472 -17.589 1.00 94.44 86 VAL A CA 1
ATOM 644 C C . VAL A 1 86 ? 2.551 7.505 -17.924 1.00 94.44 86 VAL A C 1
ATOM 646 O O . VAL A 1 86 ? 2.942 7.634 -19.082 1.00 94.44 86 VAL A O 1
ATOM 649 N N . ILE A 1 87 ? 3.081 8.208 -16.920 1.00 94.06 87 ILE A N 1
ATOM 650 C CA . ILE A 1 87 ? 4.123 9.223 -17.119 1.00 94.06 87 ILE A CA 1
ATOM 651 C C . ILE A 1 87 ? 5.412 8.572 -17.631 1.00 94.06 87 ILE A C 1
ATOM 653 O O . ILE A 1 87 ? 6.014 9.077 -18.575 1.00 94.06 87 ILE A O 1
ATOM 657 N N . GLY A 1 88 ? 5.819 7.433 -17.068 1.00 93.38 88 GLY A N 1
ATOM 658 C CA . GLY A 1 88 ? 6.991 6.680 -17.516 1.00 93.38 88 GLY A CA 1
ATOM 659 C C . GLY A 1 88 ? 6.884 6.247 -18.980 1.00 93.38 88 GLY A C 1
ATOM 660 O O . GLY A 1 88 ? 7.829 6.441 -19.745 1.00 93.38 88 GLY A O 1
ATOM 661 N N . GLY A 1 89 ? 5.719 5.743 -19.401 1.00 91.75 89 GLY A N 1
ATOM 662 C CA . GLY A 1 89 ? 5.448 5.373 -20.792 1.00 91.75 89 GLY A CA 1
ATOM 663 C C . GLY A 1 89 ? 5.459 6.572 -21.742 1.00 91.75 89 GLY A C 1
ATOM 664 O O . GLY A 1 89 ? 6.102 6.525 -22.792 1.00 91.75 89 GLY A O 1
ATOM 665 N N . LEU A 1 90 ? 4.827 7.682 -21.351 1.00 92.69 90 LEU A N 1
ATOM 666 C CA . LEU A 1 90 ? 4.819 8.914 -22.146 1.00 92.69 90 LEU A CA 1
ATOM 667 C C . LEU A 1 90 ? 6.224 9.514 -22.291 1.00 92.69 90 LEU A C 1
ATOM 669 O O . LEU A 1 90 ? 6.625 9.881 -23.396 1.00 92.69 90 LEU A O 1
ATOM 673 N N . LEU A 1 91 ? 7.010 9.570 -21.212 1.00 89.62 91 LEU A N 1
ATOM 674 C CA . LEU A 1 91 ? 8.393 10.052 -21.271 1.00 89.62 91 LEU A CA 1
ATOM 675 C C . LEU A 1 91 ? 9.307 9.111 -22.064 1.00 89.62 91 LEU A C 1
ATOM 677 O O . LEU A 1 91 ? 10.299 9.575 -22.618 1.00 89.62 91 LEU A O 1
ATOM 681 N N . PHE A 1 92 ? 9.011 7.810 -22.123 1.00 86.62 92 PHE A N 1
ATOM 682 C CA . PHE A 1 92 ? 9.746 6.881 -22.979 1.00 86.62 92 PHE A CA 1
ATOM 683 C C . PHE A 1 92 ? 9.441 7.125 -24.460 1.00 86.62 92 PHE A C 1
ATOM 685 O O . PHE A 1 92 ? 10.361 7.118 -25.274 1.00 86.62 92 PHE A O 1
ATOM 692 N N . MET A 1 93 ? 8.176 7.398 -24.797 1.00 87.38 93 MET A N 1
ATOM 693 C CA . MET A 1 93 ? 7.755 7.670 -26.174 1.00 87.38 93 MET A CA 1
ATOM 694 C C . MET A 1 93 ? 8.291 9.008 -26.705 1.00 87.38 93 MET A C 1
ATOM 696 O O . MET A 1 93 ? 8.751 9.073 -27.838 1.00 87.38 93 MET A O 1
ATOM 700 N N . PHE A 1 94 ? 8.283 10.060 -25.882 1.00 84.06 94 PHE A N 1
ATOM 701 C CA . PHE A 1 94 ? 8.780 11.399 -26.241 1.00 84.06 94 PHE A CA 1
ATOM 702 C C . PHE A 1 94 ? 10.206 11.679 -25.734 1.00 84.06 94 PHE A C 1
ATOM 704 O O . PHE A 1 94 ? 10.662 12.824 -25.670 1.00 84.06 94 PHE A O 1
ATOM 711 N N . GLY A 1 95 ? 10.914 10.633 -25.312 1.00 80.44 95 GLY A N 1
ATOM 712 C CA . GLY A 1 95 ? 12.270 10.713 -24.791 1.00 80.44 95 GLY A CA 1
ATOM 713 C C . GLY A 1 95 ? 13.280 10.807 -25.923 1.00 80.44 95 GLY A C 1
ATOM 714 O O . GLY A 1 95 ? 13.951 9.822 -26.220 1.00 80.44 95 GLY A O 1
ATOM 715 N N . GLU A 1 96 ? 13.398 11.982 -26.541 1.00 74.81 96 GLU A N 1
ATOM 716 C CA . GLU A 1 96 ? 14.452 12.297 -27.510 1.00 74.81 96 GLU A CA 1
ATOM 717 C C . GLU A 1 96 ? 15.820 12.196 -26.806 1.00 74.81 96 GLU A C 1
ATOM 719 O O . GLU A 1 96 ? 16.244 13.092 -26.081 1.00 74.81 96 GLU A O 1
ATOM 724 N N . SER A 1 97 ? 16.404 10.996 -26.911 1.00 68.38 97 SER A N 1
ATOM 725 C CA . SER A 1 97 ? 17.734 10.513 -26.504 1.00 68.38 97 SER A CA 1
ATOM 726 C C . SER A 1 97 ? 18.521 11.362 -25.493 1.00 68.38 97 SER A C 1
ATOM 728 O O . SER A 1 97 ? 19.093 12.394 -25.824 1.00 68.38 97 SER A O 1
ATOM 730 N N . GLY A 1 98 ? 18.640 10.848 -24.263 1.00 77.44 98 GLY A N 1
ATOM 731 C CA . GLY A 1 98 ? 19.478 11.416 -23.204 1.00 77.44 98 GLY A CA 1
ATOM 732 C C . GLY A 1 98 ? 18.928 11.114 -21.808 1.00 77.44 98 GLY A C 1
ATOM 733 O O . GLY A 1 98 ? 18.186 10.147 -21.615 1.00 77.44 98 GLY A O 1
ATOM 734 N N . ALA A 1 99 ? 19.233 11.985 -20.841 1.00 78.62 99 ALA A N 1
ATOM 735 C CA . ALA A 1 99 ? 18.794 11.869 -19.445 1.00 78.62 99 ALA A CA 1
ATOM 736 C C . ALA A 1 99 ? 17.269 11.676 -19.288 1.00 78.62 99 ALA A C 1
ATOM 738 O O . ALA A 1 99 ? 16.825 10.966 -18.388 1.00 78.62 99 ALA A O 1
ATOM 739 N N . LYS A 1 100 ? 16.453 12.221 -20.206 1.00 82.94 100 LYS A N 1
ATOM 740 C CA . LYS A 1 100 ? 14.981 12.099 -20.186 1.00 82.94 100 LYS A CA 1
ATOM 741 C C . LYS A 1 100 ? 14.496 10.647 -20.329 1.00 82.94 100 LYS A C 1
ATOM 743 O O . LYS A 1 100 ? 13.527 10.270 -19.676 1.00 82.94 100 LYS A O 1
ATOM 748 N N . ARG A 1 101 ? 15.202 9.813 -21.106 1.00 85.56 101 ARG A N 1
ATOM 749 C CA . ARG A 1 101 ? 14.896 8.376 -21.261 1.00 85.56 101 ARG A CA 1
ATOM 750 C C . ARG A 1 101 ? 15.367 7.546 -20.062 1.00 85.56 101 ARG A C 1
ATOM 752 O O . ARG A 1 101 ? 14.799 6.502 -19.766 1.00 85.56 101 ARG A O 1
ATOM 759 N N . GLN A 1 102 ? 16.390 8.011 -19.348 1.00 88.94 102 GLN A N 1
ATOM 760 C CA . GLN A 1 102 ? 16.868 7.350 -18.132 1.00 88.94 102 GLN A CA 1
ATOM 761 C C . GLN A 1 102 ? 15.941 7.639 -16.942 1.00 88.94 102 GLN A C 1
ATOM 763 O O . GLN A 1 102 ? 15.589 6.729 -16.194 1.00 88.94 102 GLN A O 1
ATOM 768 N N . ILE A 1 103 ? 15.467 8.883 -16.823 1.00 91.31 103 ILE A N 1
ATOM 769 C CA . ILE A 1 103 ? 14.463 9.284 -15.828 1.00 91.31 103 ILE A CA 1
ATOM 770 C C . ILE A 1 103 ? 13.153 8.519 -16.051 1.00 91.31 103 ILE A C 1
ATOM 772 O O . ILE A 1 103 ? 12.551 8.050 -15.087 1.00 91.31 103 ILE A O 1
ATOM 776 N N . SER A 1 104 ? 12.736 8.325 -17.308 1.00 91.31 104 SER A N 1
ATOM 777 C CA . SER A 1 104 ? 11.523 7.557 -17.608 1.00 91.31 104 SER A CA 1
ATOM 778 C C . SER A 1 104 ? 11.622 6.102 -17.146 1.00 91.31 104 SER A C 1
ATOM 780 O O . SER A 1 104 ? 10.659 5.583 -16.589 1.00 91.31 104 SER A O 1
ATOM 782 N N . GLY A 1 105 ? 12.795 5.474 -17.280 1.00 91.81 105 GLY A N 1
ATOM 783 C CA . GLY A 1 105 ? 13.053 4.127 -16.769 1.00 91.81 105 GLY A CA 1
ATOM 784 C C . GLY A 1 105 ? 12.952 4.029 -15.245 1.00 91.81 105 GLY A C 1
ATOM 785 O O . GLY A 1 105 ? 12.365 3.077 -14.738 1.00 91.81 105 GLY A O 1
ATOM 786 N N . ILE A 1 106 ? 13.456 5.028 -14.511 1.00 93.75 106 ILE A N 1
ATOM 787 C CA . ILE A 1 106 ? 13.363 5.069 -13.041 1.00 93.75 106 ILE A CA 1
ATOM 788 C C . ILE A 1 106 ? 11.907 5.241 -12.595 1.00 93.75 106 ILE A C 1
ATOM 790 O O . ILE A 1 106 ? 11.454 4.531 -11.701 1.00 93.75 106 ILE A O 1
ATOM 794 N N . VAL A 1 107 ? 11.154 6.142 -13.231 1.00 94.69 107 VAL A N 1
ATOM 795 C CA . VAL A 1 107 ? 9.735 6.369 -12.905 1.00 94.69 107 VAL A CA 1
ATOM 796 C C . VAL A 1 107 ? 8.894 5.138 -13.248 1.00 94.69 107 VAL A C 1
ATOM 798 O O . VAL A 1 107 ? 8.088 4.699 -12.431 1.00 94.69 107 VAL A O 1
ATOM 801 N N . PHE A 1 108 ? 9.120 4.535 -14.417 1.00 92.88 108 PHE A N 1
ATOM 802 C CA . PHE A 1 108 ? 8.426 3.322 -14.842 1.00 92.88 108 PHE A CA 1
ATOM 803 C C . PHE A 1 108 ? 8.746 2.129 -13.928 1.00 92.88 108 PHE A C 1
ATOM 805 O O . PHE A 1 108 ? 7.837 1.441 -13.467 1.00 92.88 108 PHE A O 1
ATOM 812 N N . GLY A 1 109 ? 10.024 1.922 -13.599 1.00 93.31 109 GLY A N 1
ATOM 81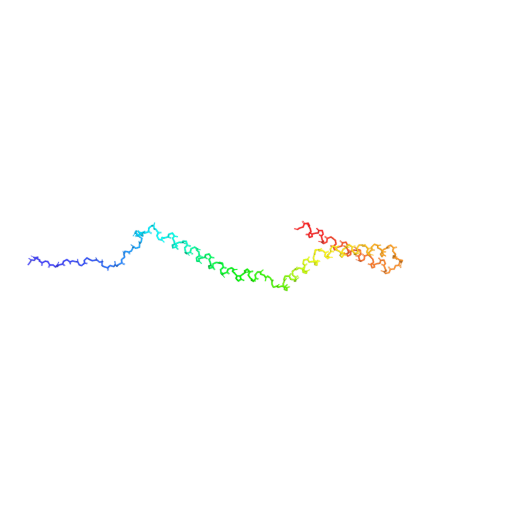3 C CA . GLY A 1 109 ? 10.465 0.880 -12.671 1.00 93.31 109 GLY A CA 1
ATOM 814 C C . GLY A 1 109 ? 9.934 1.086 -11.251 1.00 93.31 109 GLY A C 1
ATOM 815 O O . GLY A 1 109 ? 9.461 0.136 -10.632 1.00 93.31 109 GLY A O 1
ATOM 816 N N . GLY A 1 110 ? 9.929 2.328 -10.760 1.00 95.06 110 GLY A N 1
ATOM 817 C CA . GLY A 1 110 ? 9.319 2.686 -9.480 1.00 95.06 110 GLY A CA 1
ATOM 818 C C . GLY A 1 110 ? 7.816 2.398 -9.453 1.00 95.06 110 GLY A C 1
ATOM 819 O O . GLY A 1 110 ? 7.324 1.802 -8.498 1.00 95.06 110 GLY A O 1
ATOM 820 N N . GLY A 1 111 ? 7.094 2.733 -10.527 1.00 95.00 111 GLY A N 1
ATOM 821 C CA . GLY A 1 111 ? 5.671 2.417 -10.678 1.00 95.00 111 GLY A CA 1
ATOM 822 C C . GLY A 1 111 ? 5.379 0.914 -10.643 1.00 95.00 111 GLY A C 1
ATOM 823 O O . GLY A 1 111 ? 4.479 0.484 -9.922 1.00 95.00 111 GLY A O 1
ATOM 824 N N . LEU A 1 112 ? 6.172 0.104 -11.356 1.00 94.62 112 LEU A N 1
ATOM 825 C CA . LEU A 1 112 ? 6.047 -1.359 -11.339 1.00 94.62 112 LEU A CA 1
ATOM 826 C C . LEU A 1 112 ? 6.388 -1.970 -9.970 1.00 94.62 112 LEU A C 1
ATOM 828 O O . LEU A 1 112 ? 5.705 -2.893 -9.533 1.00 94.62 112 LEU A O 1
ATOM 832 N N . ALA A 1 113 ? 7.397 -1.447 -9.267 1.00 94.25 113 ALA A N 1
ATOM 833 C CA . ALA A 1 113 ? 7.754 -1.906 -7.924 1.00 94.25 113 ALA A CA 1
ATOM 834 C C . ALA A 1 113 ? 6.647 -1.607 -6.898 1.00 94.25 113 ALA A C 1
ATOM 836 O O . ALA A 1 113 ? 6.271 -2.485 -6.121 1.00 94.25 113 ALA A O 1
ATOM 837 N N . LEU A 1 114 ? 6.076 -0.396 -6.931 1.00 92.38 114 LEU A N 1
ATOM 838 C CA . LEU A 1 114 ? 4.932 -0.025 -6.091 1.00 92.38 114 LEU A CA 1
ATOM 839 C C . LEU A 1 114 ? 3.697 -0.881 -6.405 1.00 92.38 114 LEU A C 1
ATOM 841 O O . LEU A 1 114 ? 2.986 -1.299 -5.493 1.00 92.38 114 LEU A O 1
ATOM 845 N N . PHE A 1 115 ? 3.465 -1.193 -7.684 1.00 92.12 115 PHE A N 1
ATOM 846 C CA . PHE A 1 115 ? 2.390 -2.096 -8.090 1.00 92.12 115 PHE A CA 1
ATOM 847 C C . PHE A 1 115 ? 2.596 -3.519 -7.547 1.00 92.12 115 PHE A C 1
ATOM 849 O O . PHE A 1 115 ? 1.659 -4.120 -7.027 1.00 92.12 115 PHE A O 1
ATOM 856 N N . ALA A 1 116 ? 3.826 -4.040 -7.600 1.00 92.94 116 ALA A N 1
ATOM 857 C CA . ALA A 1 116 ? 4.166 -5.348 -7.046 1.00 92.94 116 ALA A CA 1
ATOM 858 C C . ALA A 1 116 ? 3.997 -5.401 -5.519 1.00 92.94 116 ALA A C 1
ATOM 860 O O . ALA A 1 116 ? 3.438 -6.366 -5.004 1.00 92.94 116 ALA A O 1
ATOM 861 N N . ALA A 1 117 ? 4.407 -4.354 -4.793 1.00 90.38 117 ALA A N 1
ATOM 862 C CA . ALA A 1 117 ? 4.169 -4.255 -3.352 1.00 90.38 117 ALA A CA 1
ATOM 863 C C . ALA A 1 117 ? 2.669 -4.330 -3.026 1.00 90.38 117 ALA A C 1
ATOM 865 O O . ALA A 1 117 ? 2.280 -5.014 -2.081 1.00 90.38 117 ALA A O 1
ATOM 866 N N . GLN A 1 118 ? 1.830 -3.704 -3.860 1.00 88.31 118 GLN A N 1
ATOM 867 C CA . GLN A 1 118 ? 0.381 -3.754 -3.694 1.00 88.31 118 GLN A CA 1
ATOM 868 C C . GLN A 1 118 ? -0.240 -5.109 -4.071 1.00 88.31 118 GLN A C 1
ATOM 870 O O . GLN A 1 118 ? -1.297 -5.479 -3.565 1.00 88.31 118 GLN A O 1
ATOM 875 N N . PHE A 1 119 ? 0.398 -5.860 -4.968 1.00 85.62 119 PHE A N 1
ATOM 876 C CA . PHE A 1 119 ? 0.018 -7.242 -5.242 1.00 85.62 119 PHE A CA 1
ATOM 877 C C . PHE A 1 119 ? 0.354 -8.154 -4.054 1.00 85.62 119 PHE A C 1
ATOM 879 O O . PHE A 1 119 ? -0.460 -8.997 -3.690 1.00 85.62 119 PHE A O 1
ATOM 886 N N . LEU A 1 120 ? 1.506 -7.951 -3.404 1.00 88.88 120 LEU A N 1
ATOM 887 C CA . LEU A 1 120 ? 1.887 -8.705 -2.206 1.00 88.88 120 LEU A CA 1
ATOM 888 C C . LEU A 1 120 ? 0.930 -8.457 -1.033 1.00 88.88 120 LEU A C 1
ATOM 890 O O . LEU A 1 120 ? 0.504 -9.417 -0.406 1.00 88.88 120 LEU A O 1
ATOM 894 N N . THR A 1 121 ? 0.552 -7.207 -0.756 1.00 86.69 121 THR A N 1
ATOM 895 C CA . THR A 1 121 ? -0.431 -6.882 0.301 1.00 86.69 121 THR A CA 1
ATOM 896 C C . THR A 1 121 ? -1.840 -7.396 0.008 1.00 86.69 121 THR A C 1
ATOM 898 O O . THR A 1 121 ? -2.660 -7.451 0.915 1.00 86.69 121 THR A O 1
ATOM 901 N N . TRP A 1 122 ? -2.155 -7.727 -1.247 1.00 82.69 122 TRP A N 1
ATOM 902 C CA . TRP A 1 122 ? -3.400 -8.415 -1.595 1.00 82.69 122 TRP A CA 1
ATOM 903 C C . TRP A 1 122 ? -3.286 -9.942 -1.456 1.00 82.69 122 TRP A C 1
ATOM 905 O O . TRP A 1 122 ? -4.283 -10.601 -1.177 1.00 82.69 122 TRP A O 1
ATOM 915 N N . LEU A 1 123 ? -2.092 -10.502 -1.682 1.00 86.44 123 LEU A N 1
ATOM 916 C CA . LEU A 1 123 ? -1.828 -11.944 -1.653 1.00 86.44 123 LEU A CA 1
ATOM 917 C C . LEU A 1 123 ? -1.776 -12.522 -0.225 1.00 86.44 123 LEU A C 1
ATOM 919 O O . LEU A 1 123 ? -2.113 -13.692 -0.040 1.00 86.44 123 LEU A O 1
ATOM 923 N N . PHE A 1 124 ? -1.322 -11.733 0.752 1.00 75.94 124 PHE A N 1
ATOM 924 C CA . PHE A 1 124 ? -1.163 -12.122 2.159 1.00 75.94 124 PHE A CA 1
ATOM 925 C C . PHE A 1 124 ? -2.178 -11.407 3.051 1.00 75.94 124 PHE A C 1
ATOM 927 O O . PHE A 1 124 ? -2.653 -12.052 4.013 1.00 75.94 124 PHE A O 1
#

Foldseek 3Di:
DDDDDDDDDDDDDDDPDPDDDDDPPDPPVVVVVVVVVVVVVVVVVCVVCVVVVVPVPPDPVNVVVVVVVVCVLAVVLLVQLVVLLVVLVVLCVVVPDDVSPVVSVVSNVVSVVSVVSNVVVVVD